Protein AF-A0A7I7PCL7-F1 (afdb_monomer_lite)

Organism: NCBI:txid459858

pLDDT: mean 77.71, std 9.51, range [38.34, 87.81]

Foldseek 3Di:
DVVVLVVLLVVLVVLLVVLVVVLVVLCVVLVVLQVVLVVCVVVVDDDDVNVVSNVVSVVSVVVSVVSVVVSVVSNVVSVVVNVVSVVVVVVVVVVVCVVVVDPPPDDD

InterPro domains:
  IPR036689 ESAT-6-like superfamily [SSF140453] (5-92)

Sequence (108 aa):
MAGNMQVGIEAVEAMIQKADSLLAEAQALGGQYIAHSENIINAGWSGQACVTSHATAVQVKHDLDQALAASLELHEQLNRAKAQYLAQQADSSHDLAAIHPGSSPSQM

Secondary structure (DSSP, 8-state):
-HHHHHHHHHHHHHHHHHHHHHHHHHHHHHHHHHHHHHHHHHTT--SHHHHHHHHHHHHHHHHHHHHHHHHHHHHHHHHHHHHHHHHHHHHHHHHHHHHS--------

Radius of gyration: 25.86 Å; chains: 1; bounding box: 65×20×71 Å

Structure (mmCIF, N/CA/C/O backbone):
data_AF-A0A7I7PCL7-F1
#
_entry.id   AF-A0A7I7PCL7-F1
#
loop_
_atom_site.group_PDB
_atom_site.id
_atom_site.type_symbol
_atom_site.label_atom_id
_atom_site.label_alt_id
_atom_site.label_comp_id
_atom_site.label_asym_id
_atom_site.label_entity_id
_atom_site.label_seq_id
_atom_site.pdbx_PDB_ins_code
_atom_site.Cartn_x
_atom_site.Cartn_y
_atom_site.Cartn_z
_atom_site.occupancy
_atom_site.B_iso_or_equiv
_atom_site.auth_seq_id
_atom_site.auth_comp_id
_atom_site.auth_asym_id
_atom_site.auth_atom_id
_atom_site.pdbx_PDB_model_num
ATOM 1 N N . MET A 1 1 ? -29.024 0.427 17.840 1.00 56.78 1 MET A N 1
ATOM 2 C CA . MET A 1 1 ? -27.638 0.828 18.172 1.00 56.78 1 MET A CA 1
ATOM 3 C C . MET A 1 1 ? -26.639 -0.312 17.958 1.00 56.78 1 MET A C 1
ATOM 5 O O . MET A 1 1 ? -25.727 -0.111 17.173 1.00 56.78 1 MET A O 1
ATOM 9 N N . ALA A 1 2 ? -26.826 -1.509 18.537 1.00 56.91 2 ALA A N 1
ATOM 10 C CA . ALA A 1 2 ? -25.902 -2.646 18.353 1.00 56.91 2 ALA A CA 1
ATOM 11 C C . ALA A 1 2 ? -25.710 -3.093 16.883 1.00 56.91 2 ALA A C 1
ATOM 13 O O . ALA A 1 2 ? -24.579 -3.294 16.453 1.00 56.91 2 ALA A O 1
ATOM 14 N N . GLY A 1 3 ? -26.791 -3.154 16.090 1.00 63.22 3 GLY A N 1
ATOM 15 C CA . GLY A 1 3 ? -26.715 -3.532 14.668 1.00 63.22 3 GLY A CA 1
ATOM 16 C C . GLY A 1 3 ? -25.885 -2.571 13.804 1.00 63.22 3 GLY A C 1
ATOM 17 O O . GLY A 1 3 ? -25.099 -3.019 12.980 1.00 63.22 3 GLY A O 1
ATOM 18 N N . ASN A 1 4 ? -25.974 -1.256 14.035 1.00 65.44 4 ASN A N 1
ATOM 19 C CA . ASN A 1 4 ? -25.180 -0.272 13.283 1.00 65.44 4 ASN A CA 1
ATOM 20 C C . ASN A 1 4 ? -23.684 -0.336 13.636 1.00 65.44 4 ASN A C 1
ATOM 22 O O . ASN A 1 4 ? -22.846 -0.027 12.797 1.00 65.44 4 ASN A O 1
ATOM 26 N N . MET A 1 5 ? -23.349 -0.732 14.867 1.00 65.56 5 MET A N 1
ATOM 27 C CA . MET A 1 5 ? -21.964 -0.838 15.338 1.00 65.56 5 MET A CA 1
ATOM 28 C C . MET A 1 5 ? -21.269 -2.084 14.776 1.00 65.56 5 MET A C 1
ATOM 30 O O . MET A 1 5 ? -20.123 -2.003 14.345 1.00 65.56 5 MET A O 1
ATOM 34 N N . GLN A 1 6 ? -21.983 -3.212 14.707 1.00 70.38 6 GLN A N 1
ATOM 35 C CA . GLN A 1 6 ? -21.477 -4.447 14.103 1.00 70.38 6 GLN A CA 1
ATOM 36 C C . GLN A 1 6 ? -21.222 -4.280 12.597 1.00 70.38 6 GLN A C 1
ATOM 38 O O . GLN A 1 6 ? -20.144 -4.622 12.121 1.00 70.38 6 GLN A O 1
ATOM 43 N N . VAL A 1 7 ? -22.146 -3.625 11.882 1.00 72.81 7 VAL A N 1
ATOM 44 C CA . VAL A 1 7 ? -21.960 -3.239 10.470 1.00 72.81 7 VAL A CA 1
ATOM 45 C C . VAL A 1 7 ? -20.747 -2.314 10.290 1.00 72.81 7 VAL A C 1
ATOM 47 O O . VAL A 1 7 ? -20.022 -2.429 9.305 1.00 72.81 7 VAL A O 1
ATOM 50 N N . GLY A 1 8 ? -20.484 -1.418 11.249 1.00 77.50 8 GLY A N 1
ATOM 51 C CA . GLY A 1 8 ? -19.300 -0.555 11.235 1.00 77.50 8 GLY A CA 1
ATOM 52 C C . GLY A 1 8 ? -17.983 -1.329 11.351 1.00 77.50 8 GLY A C 1
ATOM 53 O O . GLY A 1 8 ? -17.032 -1.027 10.633 1.00 77.50 8 GLY A O 1
ATOM 54 N N . ILE A 1 9 ? -17.931 -2.355 12.205 1.00 78.00 9 ILE A N 1
ATOM 55 C CA . ILE A 1 9 ? -16.741 -3.206 12.369 1.00 78.00 9 ILE A CA 1
ATOM 56 C C . ILE A 1 9 ? -16.492 -4.045 11.110 1.00 78.00 9 ILE A C 1
ATOM 58 O O . ILE A 1 9 ? -15.367 -4.064 10.614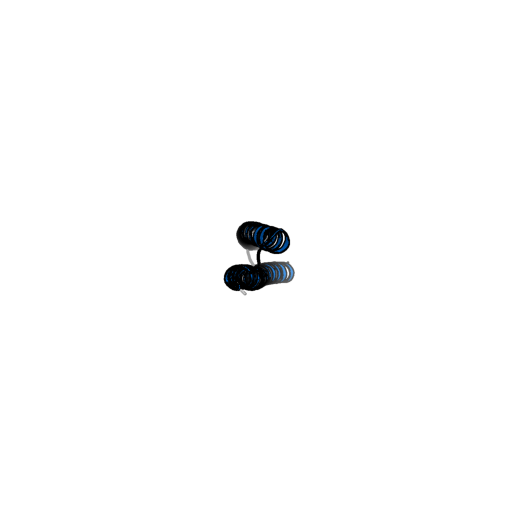 1.00 78.00 9 ILE A O 1
ATOM 62 N N . GLU A 1 10 ? -17.531 -4.675 10.558 1.00 81.81 10 GLU A N 1
ATOM 63 C CA . GLU A 1 10 ? -17.433 -5.470 9.324 1.00 81.81 10 GLU A CA 1
ATOM 64 C C . GLU A 1 10 ? -16.968 -4.616 8.133 1.00 81.81 10 GLU A C 1
ATOM 66 O O . GLU A 1 10 ? -16.124 -5.041 7.344 1.00 81.81 10 GLU A O 1
ATOM 71 N N . ALA A 1 11 ? -17.453 -3.373 8.026 1.00 80.38 11 ALA A N 1
ATOM 72 C CA . ALA A 1 11 ? -17.005 -2.439 6.996 1.00 80.38 11 ALA A CA 1
ATOM 73 C C . ALA A 1 11 ? -15.516 -2.075 7.144 1.00 80.38 11 ALA A C 1
ATOM 75 O O . ALA A 1 11 ? -14.801 -1.992 6.144 1.00 80.38 11 ALA A O 1
ATOM 76 N N . VAL A 1 12 ? -15.035 -1.882 8.377 1.00 79.94 12 VAL A N 1
ATOM 77 C CA . VAL A 1 12 ? -13.614 -1.622 8.655 1.00 79.94 12 VAL A CA 1
ATOM 78 C C . VAL A 1 12 ? -12.746 -2.820 8.273 1.00 79.94 12 VAL A C 1
ATOM 80 O O . VAL A 1 12 ? -11.729 -2.645 7.607 1.00 79.94 12 VAL A O 1
ATOM 83 N N . GLU A 1 13 ? -13.162 -4.037 8.618 1.00 83.25 13 GLU A N 1
ATOM 84 C CA . GLU A 1 13 ? -12.443 -5.263 8.248 1.00 83.25 13 GLU A CA 1
ATOM 85 C C . GLU A 1 13 ? -12.395 -5.471 6.730 1.00 83.25 13 GLU A C 1
ATOM 87 O O . GLU A 1 13 ? -11.337 -5.786 6.183 1.00 83.25 13 GLU A O 1
ATOM 92 N N . ALA A 1 14 ? -13.502 -5.215 6.027 1.00 86.88 14 ALA A N 1
ATOM 93 C CA . ALA A 1 14 ? -13.542 -5.275 4.569 1.00 86.88 14 ALA A CA 1
ATOM 94 C C . ALA A 1 14 ? -12.602 -4.245 3.917 1.00 86.88 14 ALA A C 1
ATOM 96 O O . ALA A 1 14 ? -11.950 -4.544 2.914 1.00 86.88 14 ALA A O 1
ATOM 97 N N . MET A 1 15 ? -12.497 -3.040 4.488 1.00 81.44 15 MET A N 1
ATOM 98 C CA . MET A 1 15 ? -11.552 -2.024 4.017 1.00 81.44 15 MET A CA 1
ATOM 99 C C . MET A 1 15 ? -10.097 -2.453 4.221 1.00 81.44 15 MET A C 1
ATOM 101 O O . MET A 1 15 ? -9.298 -2.268 3.305 1.00 81.44 15 MET A O 1
ATOM 105 N N . ILE A 1 16 ? -9.770 -3.070 5.363 1.00 80.69 16 ILE A N 1
ATOM 106 C CA . ILE A 1 16 ? -8.432 -3.623 5.629 1.00 80.69 16 ILE A CA 1
ATOM 107 C C . ILE A 1 16 ? -8.085 -4.686 4.581 1.00 80.69 16 ILE A C 1
ATOM 109 O O . ILE A 1 16 ? -7.076 -4.562 3.892 1.00 80.69 16 ILE A O 1
ATOM 113 N N . GLN A 1 17 ? -8.960 -5.678 4.378 1.00 86.19 17 GLN A N 1
ATOM 114 C CA . GLN A 1 17 ? -8.707 -6.749 3.407 1.00 86.19 17 GLN A CA 1
ATOM 115 C C . GLN A 1 17 ? -8.545 -6.224 1.978 1.00 86.19 17 GLN A C 1
ATOM 117 O O . GLN A 1 17 ? -7.703 -6.706 1.219 1.00 86.19 17 GLN A O 1
ATOM 122 N N . LYS A 1 18 ? -9.339 -5.218 1.596 1.00 83.69 18 LYS A N 1
ATOM 123 C CA . LYS A 1 18 ? -9.228 -4.596 0.275 1.00 83.69 18 LYS A CA 1
ATOM 124 C C . LYS A 1 18 ? -7.912 -3.837 0.108 1.00 83.69 18 LYS A C 1
ATOM 126 O O . LYS A 1 18 ? -7.334 -3.897 -0.975 1.00 83.69 18 LYS A O 1
ATOM 131 N N . ALA A 1 19 ? -7.448 -3.137 1.142 1.00 76.44 19 ALA A N 1
ATOM 132 C CA . ALA A 1 19 ? -6.160 -2.450 1.118 1.00 76.44 19 ALA A CA 1
ATOM 133 C C . ALA A 1 19 ? -5.003 -3.449 0.941 1.00 76.44 19 ALA A C 1
ATOM 135 O O . ALA A 1 19 ? -4.183 -3.269 0.042 1.00 76.44 19 ALA A O 1
ATOM 136 N N . ASP A 1 20 ? -5.010 -4.552 1.696 1.00 82.69 20 ASP A N 1
ATOM 137 C CA . ASP A 1 20 ? -4.001 -5.614 1.587 1.00 82.69 20 ASP A CA 1
ATOM 138 C C . ASP A 1 20 ? -3.977 -6.253 0.186 1.00 82.69 20 ASP A C 1
ATOM 140 O O . ASP A 1 20 ? -2.908 -6.469 -0.389 1.00 82.69 20 ASP A O 1
ATOM 144 N N . SER A 1 21 ? -5.151 -6.512 -0.403 1.00 85.81 21 SER A N 1
ATOM 145 C CA . SER A 1 21 ? -5.254 -7.074 -1.758 1.00 85.81 21 SER A CA 1
ATOM 146 C C . SER A 1 21 ? -4.700 -6.126 -2.821 1.00 85.81 21 SER A C 1
ATOM 148 O O . SER A 1 21 ? -3.921 -6.543 -3.677 1.00 85.81 21 SER A O 1
ATOM 150 N N . LEU A 1 22 ? -5.078 -4.844 -2.764 1.00 78.44 22 LEU A N 1
ATOM 151 C CA . LEU A 1 22 ? -4.602 -3.834 -3.714 1.00 78.44 22 LEU A CA 1
ATOM 152 C C . LEU A 1 22 ? -3.088 -3.653 -3.622 1.00 78.44 22 LEU A C 1
ATOM 154 O O . LEU A 1 22 ? -2.417 -3.498 -4.640 1.00 78.44 22 LEU A O 1
ATOM 158 N N . LEU A 1 23 ? -2.546 -3.707 -2.409 1.00 79.31 23 LEU A N 1
ATOM 159 C CA . LEU A 1 23 ? -1.115 -3.637 -2.182 1.00 79.31 23 LEU A CA 1
ATOM 160 C C . LEU A 1 23 ? -0.373 -4.829 -2.802 1.00 79.31 23 LEU A C 1
ATOM 162 O O . LEU A 1 23 ? 0.631 -4.635 -3.490 1.00 79.31 23 LEU A O 1
ATOM 166 N N . ALA A 1 24 ? -0.873 -6.049 -2.597 1.00 84.38 24 ALA A N 1
ATOM 167 C CA . ALA A 1 24 ? -0.282 -7.254 -3.176 1.00 84.38 24 ALA A CA 1
ATOM 168 C C . ALA A 1 24 ? -0.301 -7.221 -4.716 1.00 84.38 24 ALA A C 1
ATOM 170 O O . ALA A 1 24 ? 0.703 -7.541 -5.358 1.00 84.38 24 ALA A O 1
ATOM 171 N N . GLU A 1 25 ? -1.412 -6.783 -5.317 1.00 82.75 25 GLU A N 1
ATOM 172 C CA . GLU A 1 25 ? -1.523 -6.592 -6.769 1.00 82.75 25 GLU A CA 1
ATOM 173 C C . GLU A 1 25 ? -0.525 -5.551 -7.288 1.00 82.75 25 GLU A C 1
ATOM 175 O O . GLU A 1 25 ? 0.162 -5.786 -8.286 1.00 82.75 25 GLU A O 1
ATOM 180 N N . ALA A 1 26 ? -0.405 -4.420 -6.593 1.00 74.19 26 ALA A N 1
ATOM 181 C CA . ALA A 1 26 ? 0.497 -3.342 -6.971 1.00 74.19 26 ALA A CA 1
ATOM 182 C C . ALA A 1 26 ? 1.969 -3.801 -6.930 1.00 74.19 26 ALA A C 1
ATOM 184 O O . ALA A 1 26 ? 2.712 -3.593 -7.894 1.00 74.19 26 ALA A O 1
ATOM 185 N N . GLN A 1 27 ? 2.376 -4.507 -5.868 1.00 80.94 27 GLN A N 1
ATOM 186 C CA . GLN A 1 27 ? 3.714 -5.097 -5.746 1.00 80.94 27 GLN A CA 1
ATOM 187 C C . GLN A 1 27 ? 4.010 -6.102 -6.866 1.00 80.94 27 GLN A C 1
ATOM 1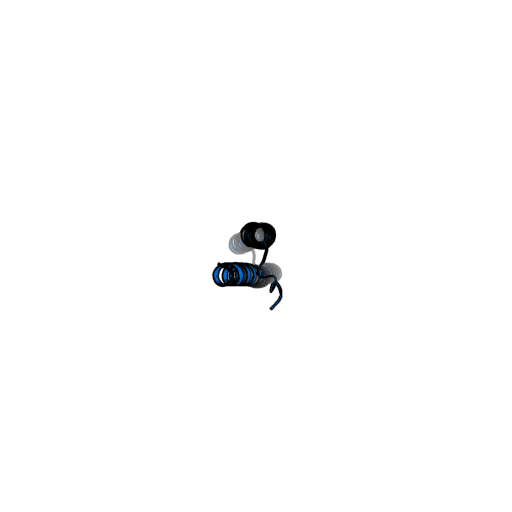89 O O . GLN A 1 27 ? 5.095 -6.070 -7.453 1.00 80.94 27 GLN A O 1
ATOM 194 N N . ALA A 1 28 ? 3.048 -6.966 -7.197 1.00 86.00 28 ALA A N 1
ATOM 195 C CA . ALA A 1 28 ? 3.199 -7.924 -8.286 1.00 86.00 28 ALA A CA 1
ATOM 196 C C . ALA A 1 28 ? 3.382 -7.218 -9.639 1.00 86.00 28 ALA A C 1
ATOM 198 O O . ALA A 1 28 ? 4.286 -7.570 -10.400 1.00 86.00 28 ALA A O 1
ATOM 199 N N . LEU A 1 29 ? 2.565 -6.199 -9.927 1.00 78.25 29 LEU A N 1
ATOM 200 C CA . LEU A 1 29 ? 2.595 -5.485 -11.201 1.00 78.25 29 LEU A CA 1
ATOM 201 C C . LEU A 1 29 ? 3.908 -4.717 -11.405 1.00 78.25 29 LEU A C 1
ATOM 203 O O . LEU A 1 29 ? 4.531 -4.839 -12.461 1.00 78.25 29 LEU A O 1
ATOM 207 N N . GLY A 1 30 ? 4.374 -3.955 -10.412 1.00 78.06 30 GLY A N 1
ATOM 208 C CA . GLY A 1 30 ? 5.647 -3.247 -10.582 1.00 78.06 30 GLY A CA 1
ATOM 209 C C . GLY A 1 30 ? 6.859 -4.162 -10.502 1.00 78.06 30 GLY A C 1
ATOM 210 O O . GLY A 1 30 ? 7.824 -3.916 -11.220 1.00 78.06 30 GLY A O 1
ATOM 211 N N . GLY A 1 31 ? 6.801 -5.257 -9.735 1.00 81.00 31 GLY A N 1
ATOM 212 C CA . GLY A 1 31 ? 7.830 -6.298 -9.786 1.00 81.00 31 GLY A CA 1
ATOM 213 C C . GLY A 1 31 ? 8.001 -6.857 -11.203 1.00 81.00 31 GLY A C 1
ATOM 214 O O . GLY A 1 31 ? 9.123 -6.952 -11.704 1.00 81.00 31 GLY A O 1
ATOM 215 N N . GLN A 1 32 ? 6.891 -7.141 -11.893 1.00 83.94 32 GLN A N 1
ATOM 216 C CA . GLN A 1 32 ? 6.908 -7.559 -13.299 1.00 83.94 32 GLN A CA 1
ATOM 217 C C . GLN A 1 32 ? 7.459 -6.469 -14.226 1.00 83.94 32 GLN A C 1
ATOM 219 O O . GLN A 1 32 ? 8.251 -6.773 -15.118 1.00 83.94 32 GLN A O 1
ATOM 224 N N . TYR A 1 33 ? 7.075 -5.207 -14.019 1.00 77.94 33 TYR A N 1
ATOM 225 C CA . TYR A 1 33 ? 7.550 -4.093 -14.843 1.00 77.94 33 TYR A CA 1
ATOM 226 C C . TYR A 1 33 ? 9.068 -3.883 -14.721 1.00 77.94 33 TYR A C 1
ATOM 228 O O . TYR A 1 33 ? 9.754 -3.730 -15.733 1.00 77.94 33 TYR A O 1
ATOM 236 N N . ILE A 1 34 ? 9.610 -3.948 -13.500 1.00 81.12 34 ILE A N 1
ATOM 237 C CA . ILE A 1 34 ? 11.055 -3.858 -13.243 1.00 81.12 34 ILE A CA 1
ATOM 238 C C . ILE A 1 34 ? 11.782 -5.007 -13.943 1.00 81.12 34 ILE A C 1
ATOM 240 O O . ILE A 1 34 ? 12.686 -4.751 -14.738 1.00 81.12 34 ILE A O 1
ATOM 244 N N . ALA A 1 35 ? 11.336 -6.249 -13.738 1.00 83.94 35 ALA A N 1
ATOM 245 C CA . ALA A 1 35 ? 11.938 -7.420 -14.375 1.00 83.94 35 ALA A CA 1
ATOM 246 C C . ALA A 1 35 ? 11.898 -7.331 -15.913 1.00 83.94 35 ALA A C 1
ATOM 248 O O . ALA A 1 35 ? 12.848 -7.715 -16.596 1.00 83.94 35 ALA A O 1
ATOM 249 N N . HIS A 1 36 ? 10.817 -6.788 -16.481 1.00 80.81 36 HIS A N 1
ATOM 250 C CA . HIS A 1 36 ? 10.718 -6.565 -17.920 1.00 80.81 36 HIS A CA 1
ATOM 251 C C . HIS A 1 36 ? 11.713 -5.501 -18.408 1.00 80.81 36 HIS A C 1
ATOM 253 O O . HIS A 1 36 ? 12.376 -5.709 -19.424 1.00 80.81 36 HIS A O 1
ATOM 259 N N . SER A 1 37 ? 11.871 -4.399 -17.666 1.00 78.56 37 SER A N 1
ATOM 260 C CA . SER A 1 37 ? 12.851 -3.357 -17.994 1.00 78.56 37 SER A CA 1
ATOM 261 C C . SER A 1 37 ? 14.290 -3.889 -17.959 1.00 78.56 37 SER A C 1
ATOM 263 O O . SER A 1 37 ? 15.060 -3.633 -18.883 1.00 78.56 37 SER A O 1
ATOM 265 N N . GLU A 1 38 ? 14.632 -4.715 -16.965 1.00 77.56 38 GLU A N 1
ATOM 266 C CA . GLU A 1 38 ? 15.946 -5.360 -16.855 1.00 77.56 38 GLU A CA 1
ATOM 267 C C . GLU A 1 38 ? 16.194 -6.339 -18.005 1.00 77.56 38 GLU A C 1
ATOM 269 O O . GLU A 1 38 ? 17.283 -6.360 -18.579 1.00 77.56 38 GLU A O 1
ATOM 274 N N . ASN A 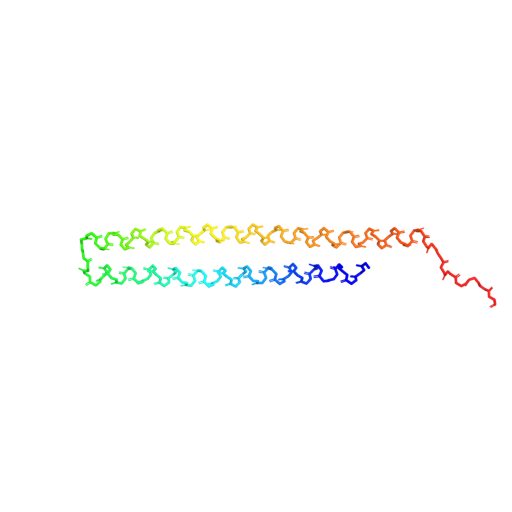1 39 ? 15.175 -7.103 -18.407 1.00 82.56 39 ASN A N 1
ATOM 275 C CA . ASN A 1 39 ? 15.270 -7.999 -19.558 1.00 82.56 39 ASN A CA 1
ATOM 276 C C . ASN A 1 39 ? 15.511 -7.245 -20.872 1.00 82.56 39 ASN A C 1
ATOM 278 O O . ASN A 1 39 ? 16.317 -7.697 -21.682 1.00 82.56 39 ASN A O 1
ATOM 282 N N . ILE A 1 40 ? 14.857 -6.097 -21.086 1.00 75.62 40 ILE A N 1
ATOM 283 C CA . ILE A 1 40 ? 15.083 -5.263 -22.278 1.00 75.62 40 ILE A CA 1
ATOM 284 C C . ILE A 1 40 ? 16.522 -4.730 -22.299 1.00 75.62 40 ILE A C 1
ATOM 286 O O . ILE A 1 40 ? 17.189 -4.806 -23.333 1.00 75.62 40 ILE A O 1
ATOM 290 N N . ILE A 1 41 ? 17.022 -4.238 -21.160 1.00 75.69 41 ILE A N 1
ATOM 291 C CA . ILE A 1 41 ? 18.412 -3.775 -21.023 1.00 75.69 41 ILE A CA 1
ATOM 292 C C . ILE A 1 41 ? 19.385 -4.923 -21.335 1.00 75.69 41 ILE A C 1
ATOM 294 O O . ILE A 1 41 ? 20.289 -4.770 -22.160 1.00 75.69 41 ILE A O 1
ATOM 298 N N . ASN A 1 42 ? 19.166 -6.097 -20.739 1.00 76.25 42 ASN A N 1
ATOM 299 C CA . ASN A 1 42 ? 20.007 -7.279 -20.939 1.00 76.25 42 ASN A CA 1
ATOM 300 C C . ASN A 1 42 ? 19.937 -7.839 -22.368 1.00 76.25 42 ASN A C 1
ATOM 302 O O . ASN A 1 42 ? 20.898 -8.449 -22.832 1.00 76.25 42 ASN A O 1
ATOM 306 N N . ALA A 1 43 ? 18.842 -7.600 -23.094 1.00 81.50 43 ALA A N 1
ATOM 307 C CA . ALA A 1 43 ? 18.705 -7.953 -24.507 1.00 81.50 43 ALA A CA 1
ATOM 308 C C . ALA A 1 43 ? 19.512 -7.037 -25.453 1.00 81.50 43 ALA A C 1
ATOM 310 O O . ALA A 1 43 ? 19.457 -7.209 -26.671 1.00 81.50 43 ALA A O 1
ATOM 311 N N . GLY A 1 44 ? 20.266 -6.066 -24.920 1.00 76.56 44 GLY A N 1
ATOM 312 C CA . GLY A 1 44 ? 21.163 -5.205 -25.692 1.00 76.56 44 GLY A CA 1
ATOM 313 C C . GLY A 1 44 ? 20.495 -3.962 -26.281 1.00 76.56 44 GLY A C 1
ATOM 314 O O . GLY A 1 44 ? 21.103 -3.270 -27.102 1.00 76.56 44 GLY A O 1
ATOM 315 N N . TRP A 1 45 ? 19.260 -3.647 -25.873 1.00 77.00 45 TRP A N 1
ATOM 316 C CA . TRP A 1 45 ? 18.629 -2.380 -26.237 1.00 77.00 45 TRP A CA 1
ATOM 317 C C . TRP A 1 45 ? 19.386 -1.218 -25.589 1.00 77.00 45 TRP A C 1
ATOM 319 O O . TRP A 1 45 ? 19.657 -1.210 -24.390 1.00 77.00 45 TRP A O 1
ATOM 329 N N . SER A 1 46 ? 19.724 -0.211 -26.390 1.00 81.38 46 SER A N 1
ATOM 330 C CA . SER A 1 46 ? 20.514 0.947 -25.967 1.00 81.38 46 SER A CA 1
ATOM 331 C C . SER A 1 46 ? 19.895 2.257 -26.462 1.00 81.38 46 SER A C 1
ATOM 333 O O . SER A 1 46 ? 18.892 2.268 -27.177 1.00 81.38 46 SER A O 1
ATOM 335 N N . GLY A 1 47 ? 20.475 3.385 -26.048 1.00 84.00 47 GLY A N 1
ATOM 336 C CA . GLY A 1 47 ? 19.993 4.716 -26.414 1.00 84.00 47 GLY A CA 1
ATOM 337 C C . GLY A 1 47 ? 18.857 5.223 -25.522 1.00 84.00 47 GLY A C 1
ATOM 338 O O . GLY A 1 47 ? 18.576 4.675 -24.457 1.00 84.00 47 GLY A O 1
ATOM 339 N N . GLN A 1 48 ? 18.215 6.312 -25.949 1.00 84.69 48 GLN A N 1
ATOM 340 C CA . GLN A 1 48 ? 17.261 7.054 -25.114 1.00 84.69 48 GLN A CA 1
ATOM 341 C C . GLN A 1 48 ? 16.053 6.220 -24.674 1.00 84.69 48 GLN A C 1
ATOM 343 O O . GLN A 1 48 ? 15.640 6.331 -23.528 1.00 84.69 48 GLN A O 1
ATOM 348 N N . ALA A 1 49 ? 15.540 5.325 -25.523 1.00 79.50 49 ALA A N 1
ATOM 349 C CA . ALA A 1 49 ? 14.417 4.458 -25.157 1.00 79.50 49 ALA A CA 1
ATOM 350 C C . ALA A 1 49 ? 14.740 3.544 -23.959 1.00 79.50 49 ALA A C 1
ATOM 352 O O . ALA A 1 49 ? 13.910 3.372 -23.069 1.00 79.50 49 ALA A O 1
ATOM 353 N N . CYS A 1 50 ? 15.963 3.009 -23.908 1.00 81.88 50 CYS A N 1
ATOM 354 C CA . CYS A 1 50 ? 16.451 2.184 -22.804 1.00 81.88 50 CYS A CA 1
ATOM 355 C C . CYS A 1 50 ? 16.573 3.002 -21.505 1.00 81.88 50 CYS A C 1
ATOM 357 O O . CYS A 1 50 ? 16.042 2.608 -20.467 1.00 81.88 50 CYS A O 1
ATOM 359 N N . VAL A 1 51 ? 17.175 4.195 -21.582 1.00 84.12 51 VAL A N 1
ATOM 360 C CA . VAL A 1 51 ? 17.312 5.118 -20.439 1.00 84.12 51 VAL A CA 1
ATOM 361 C C . VAL A 1 51 ? 15.948 5.540 -19.891 1.00 84.12 51 VAL A C 1
ATOM 363 O O . VAL A 1 51 ? 15.730 5.494 -18.682 1.00 84.12 51 VAL A O 1
ATOM 366 N N . THR A 1 52 ? 15.013 5.918 -20.765 1.00 84.31 52 THR A N 1
ATOM 367 C CA . THR A 1 52 ? 13.656 6.300 -20.361 1.00 84.31 52 THR A CA 1
ATOM 368 C C . THR A 1 52 ? 12.915 5.128 -19.730 1.00 84.31 52 THR A C 1
ATOM 370 O O . THR A 1 52 ? 12.323 5.306 -18.672 1.00 84.31 52 THR A O 1
ATOM 373 N N . SER A 1 53 ? 12.982 3.928 -20.319 1.00 80.81 53 SER A N 1
ATOM 374 C CA . SER A 1 53 ? 12.328 2.736 -19.762 1.00 80.81 53 SER A CA 1
ATOM 375 C C . SER A 1 53 ? 12.834 2.416 -18.353 1.00 80.81 53 SER A C 1
ATOM 377 O O . SER A 1 53 ? 12.025 2.198 -17.450 1.00 80.81 53 SER A O 1
ATOM 379 N N . HIS A 1 54 ? 14.152 2.483 -18.137 1.00 81.62 54 HIS A N 1
ATOM 380 C CA . HIS A 1 54 ? 14.746 2.309 -16.813 1.00 81.62 54 HIS A CA 1
ATOM 381 C C . HIS A 1 54 ? 14.286 3.389 -15.822 1.00 81.62 54 HIS A C 1
ATOM 383 O O . HIS A 1 54 ? 13.873 3.069 -14.710 1.00 81.62 54 HIS A O 1
ATOM 389 N N . ALA A 1 55 ? 14.296 4.663 -16.228 1.00 84.44 55 ALA A N 1
ATOM 390 C CA . ALA A 1 55 ? 13.823 5.762 -15.387 1.00 84.44 55 ALA A CA 1
ATOM 391 C C . ALA A 1 55 ? 12.343 5.592 -14.999 1.00 84.44 55 ALA A C 1
ATOM 393 O O . ALA A 1 55 ? 11.980 5.789 -13.841 1.00 84.44 55 ALA A O 1
ATOM 394 N N . THR A 1 56 ? 11.494 5.154 -15.935 1.00 83.94 56 THR A N 1
ATOM 395 C CA . THR A 1 56 ? 10.097 4.814 -15.643 1.00 83.94 56 THR A CA 1
ATOM 396 C C . THR A 1 56 ? 10.001 3.649 -14.662 1.00 83.94 56 THR A C 1
ATOM 398 O O . THR A 1 56 ? 9.176 3.703 -13.759 1.00 83.94 56 THR A O 1
ATOM 401 N N . ALA A 1 57 ? 10.841 2.618 -14.783 1.00 81.00 57 ALA A N 1
ATOM 402 C CA . ALA A 1 57 ? 10.831 1.491 -13.849 1.00 81.00 57 ALA A CA 1
ATOM 403 C C . ALA A 1 57 ? 11.206 1.916 -12.422 1.00 81.00 57 ALA A C 1
ATOM 405 O O . ALA A 1 57 ? 10.562 1.486 -11.466 1.00 81.00 57 ALA A O 1
ATOM 406 N N . VAL A 1 58 ? 12.185 2.813 -12.277 1.00 83.00 58 VAL A N 1
ATOM 407 C CA . VAL A 1 58 ? 12.539 3.418 -10.984 1.00 83.00 58 VAL A CA 1
ATOM 408 C C . VAL A 1 58 ? 11.372 4.227 -10.415 1.00 83.00 58 VAL A C 1
ATOM 410 O O . VAL A 1 58 ? 11.065 4.086 -9.233 1.00 83.00 58 VAL A O 1
ATOM 413 N N . GLN A 1 59 ? 10.693 5.026 -11.244 1.00 86.81 59 GLN A N 1
ATOM 414 C CA . GLN A 1 59 ? 9.532 5.803 -10.806 1.00 86.81 59 GLN A CA 1
ATOM 415 C C . GLN A 1 59 ? 8.376 4.899 -10.359 1.00 86.81 59 GLN A C 1
ATOM 417 O O . GLN A 1 59 ? 7.830 5.097 -9.281 1.00 86.81 59 GLN A O 1
ATOM 422 N N . VAL A 1 60 ? 8.052 3.863 -11.139 1.00 82.69 60 VAL A N 1
ATOM 423 C CA . VAL A 1 60 ? 7.018 2.878 -10.783 1.00 82.69 60 VAL A CA 1
ATOM 424 C C . VAL A 1 60 ? 7.348 2.217 -9.447 1.00 82.69 60 VAL A C 1
ATOM 426 O O . VAL A 1 60 ? 6.471 2.096 -8.597 1.00 82.69 60 VAL A O 1
ATOM 429 N N . LYS A 1 61 ? 8.610 1.830 -9.226 1.00 79.44 61 LYS A N 1
ATOM 430 C CA . LYS A 1 61 ? 9.043 1.272 -7.940 1.00 79.44 61 LYS A CA 1
ATOM 431 C C . LYS A 1 61 ? 8.809 2.253 -6.789 1.00 79.44 61 LYS A C 1
ATOM 433 O O . LYS A 1 61 ? 8.247 1.876 -5.769 1.00 79.44 61 LYS A O 1
ATOM 438 N N . HIS A 1 62 ? 9.231 3.501 -6.963 1.00 85.75 62 HIS A N 1
ATOM 439 C CA . HIS A 1 62 ? 9.059 4.542 -5.957 1.00 85.75 62 HIS A CA 1
ATOM 440 C C . HIS A 1 62 ? 7.579 4.765 -5.610 1.00 85.75 62 HIS A C 1
ATOM 442 O O . HIS A 1 62 ? 7.223 4.827 -4.435 1.00 85.75 62 HIS A O 1
ATOM 448 N N . ASP A 1 63 ? 6.708 4.836 -6.615 1.00 84.44 63 ASP A N 1
ATOM 449 C CA . ASP A 1 63 ? 5.277 5.066 -6.408 1.00 84.44 63 ASP A CA 1
ATOM 450 C C . ASP A 1 63 ? 4.612 3.871 -5.699 1.00 84.44 63 ASP A C 1
ATOM 452 O O . ASP A 1 63 ? 3.729 4.053 -4.859 1.00 84.44 63 ASP A O 1
ATOM 456 N N . LEU A 1 64 ? 5.083 2.646 -5.963 1.00 80.56 64 LEU A N 1
ATOM 457 C CA . LEU A 1 64 ? 4.667 1.452 -5.223 1.00 80.56 64 LEU A CA 1
ATOM 458 C C . LEU A 1 64 ? 5.104 1.471 -3.761 1.00 80.56 64 LEU A C 1
ATOM 460 O O . LEU A 1 64 ? 4.305 1.126 -2.890 1.00 80.56 64 LEU A O 1
ATOM 464 N N . ASP A 1 65 ? 6.337 1.889 -3.479 1.00 81.69 65 ASP A N 1
ATOM 465 C CA . ASP A 1 65 ? 6.834 2.012 -2.106 1.00 81.69 65 ASP A CA 1
ATOM 466 C C . ASP A 1 65 ? 6.010 3.054 -1.320 1.00 81.69 65 ASP A C 1
ATOM 468 O O . ASP A 1 65 ? 5.673 2.841 -0.152 1.00 81.69 65 ASP A O 1
ATOM 472 N N . GLN A 1 66 ? 5.601 4.151 -1.970 1.00 85.44 66 GLN A N 1
ATOM 473 C CA . GLN A 1 66 ? 4.697 5.140 -1.374 1.00 85.44 66 GLN A CA 1
ATOM 474 C C . GLN A 1 66 ? 3.291 4.580 -1.125 1.00 85.44 66 GLN A C 1
ATOM 476 O O . GLN A 1 66 ? 2.728 4.795 -0.049 1.00 85.44 66 GLN A O 1
ATOM 481 N N . ALA A 1 67 ? 2.727 3.843 -2.085 1.00 79.81 67 ALA A N 1
ATOM 482 C CA . ALA A 1 67 ? 1.418 3.209 -1.932 1.00 79.81 67 ALA A CA 1
ATOM 483 C C . ALA A 1 67 ? 1.413 2.176 -0.791 1.00 79.81 67 ALA A C 1
ATOM 485 O O . ALA A 1 67 ? 0.463 2.123 -0.009 1.00 79.81 67 ALA A O 1
ATOM 486 N N . LEU A 1 68 ? 2.499 1.408 -0.648 1.00 77.62 68 LEU A N 1
ATOM 487 C CA . LEU A 1 68 ? 2.720 0.501 0.476 1.00 77.62 68 LEU A CA 1
ATOM 488 C C . LEU A 1 68 ? 2.694 1.244 1.812 1.00 77.62 68 LEU A C 1
ATOM 490 O O . LEU A 1 68 ? 1.953 0.850 2.713 1.00 77.62 68 LEU A O 1
ATOM 494 N N . ALA A 1 69 ? 3.462 2.326 1.937 1.00 80.88 69 ALA A N 1
ATOM 495 C CA . ALA A 1 69 ? 3.506 3.112 3.166 1.00 80.88 69 ALA A CA 1
ATOM 496 C C . ALA A 1 69 ? 2.124 3.679 3.533 1.00 80.88 69 ALA A C 1
ATOM 498 O O . ALA A 1 69 ? 1.678 3.527 4.671 1.00 80.88 69 ALA A O 1
ATOM 499 N N . ALA A 1 70 ? 1.414 4.253 2.558 1.00 81.62 70 ALA A N 1
ATOM 500 C CA . ALA A 1 70 ? 0.067 4.780 2.762 1.00 81.62 70 ALA A CA 1
ATOM 501 C C . ALA A 1 70 ? -0.939 3.684 3.161 1.00 81.62 70 ALA A C 1
ATOM 503 O O . ALA A 1 70 ? -1.796 3.911 4.014 1.00 81.62 70 ALA A O 1
ATOM 504 N N . SER A 1 71 ? -0.828 2.481 2.587 1.00 74.94 71 SER A N 1
ATOM 505 C CA . SER A 1 71 ? -1.684 1.342 2.939 1.00 74.94 71 SER A CA 1
ATOM 506 C C . SER A 1 71 ? -1.444 0.863 4.372 1.00 74.94 71 SER A C 1
ATOM 508 O O . SER A 1 71 ? -2.398 0.563 5.089 1.00 74.94 71 SER A O 1
ATOM 510 N N . LEU A 1 72 ? -0.183 0.815 4.812 1.00 81.25 72 LEU A N 1
ATOM 511 C CA . LEU A 1 72 ? 0.164 0.469 6.193 1.00 81.25 72 LEU A CA 1
ATOM 512 C C . LEU A 1 72 ? -0.383 1.503 7.183 1.00 81.25 72 LEU A C 1
ATOM 514 O O . LEU A 1 7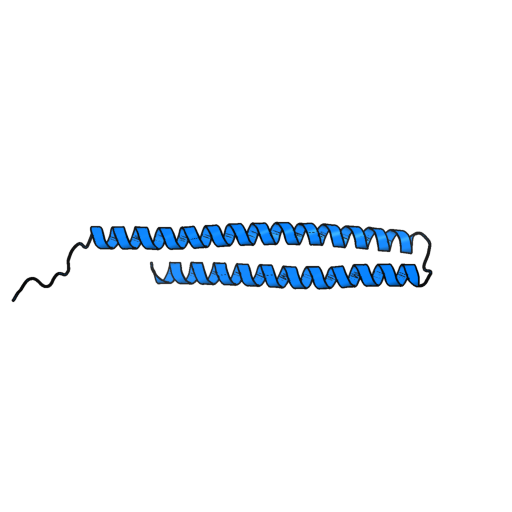2 ? -0.952 1.131 8.209 1.00 81.25 72 LEU A O 1
ATOM 518 N N . GLU A 1 73 ? -0.265 2.790 6.854 1.00 86.19 73 GLU A N 1
ATOM 519 C CA . GLU A 1 73 ? -0.835 3.865 7.664 1.00 86.19 73 GLU A CA 1
ATOM 520 C C . GLU A 1 73 ? -2.364 3.753 7.745 1.00 86.19 73 GLU A C 1
ATOM 522 O O . GLU A 1 73 ? -2.938 3.806 8.834 1.00 86.19 73 GLU A O 1
ATOM 52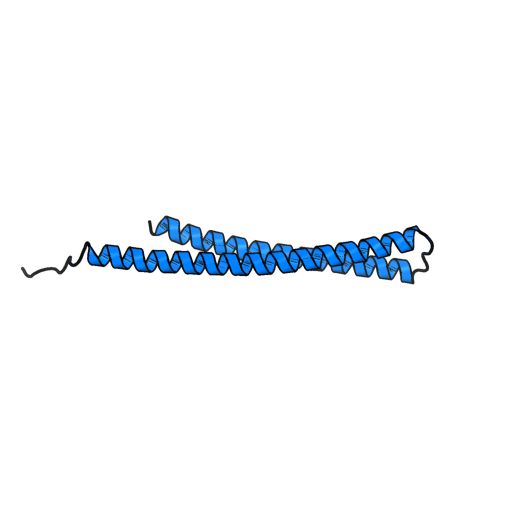7 N N . LEU A 1 74 ? -3.033 3.531 6.609 1.00 83.56 74 LEU A N 1
ATOM 528 C CA . LEU A 1 74 ? -4.478 3.325 6.562 1.00 83.56 74 LEU A CA 1
ATOM 529 C C . LEU A 1 74 ? -4.898 2.130 7.425 1.00 83.56 74 LEU A C 1
ATOM 531 O O . LEU A 1 74 ? -5.858 2.233 8.188 1.00 83.56 74 LEU A O 1
ATOM 535 N N . HIS A 1 75 ? -4.176 1.013 7.345 1.00 79.38 75 HIS A N 1
ATOM 536 C CA . HIS A 1 75 ? -4.450 -0.164 8.163 1.00 79.38 75 HIS A CA 1
ATOM 537 C C . HIS A 1 75 ? -4.326 0.153 9.663 1.00 79.38 75 HIS A C 1
ATOM 539 O O . HIS A 1 75 ? -5.198 -0.219 10.453 1.00 79.38 75 HIS A O 1
ATOM 545 N N . GLU A 1 76 ? -3.302 0.902 10.073 1.00 84.25 76 GLU A N 1
ATOM 546 C CA . GLU A 1 76 ? -3.166 1.340 11.462 1.00 84.25 76 GLU A CA 1
ATOM 547 C C . GLU A 1 76 ? -4.338 2.236 11.898 1.00 84.25 76 GLU A C 1
ATOM 549 O O . GLU A 1 76 ? -4.925 2.020 12.965 1.00 84.25 76 GLU A O 1
ATOM 554 N N . GLN A 1 77 ? -4.727 3.207 11.068 1.00 86.06 77 GLN A N 1
ATOM 555 C CA . GLN A 1 77 ? -5.858 4.093 11.350 1.00 86.06 77 GLN A CA 1
ATOM 556 C C . GLN A 1 77 ? -7.179 3.320 11.469 1.00 86.06 77 GLN A C 1
ATOM 558 O O . GLN A 1 77 ? -7.959 3.571 12.390 1.00 86.06 77 GLN A O 1
ATOM 563 N N . LEU A 1 78 ? -7.411 2.338 10.595 1.00 84.50 78 LEU A N 1
ATOM 564 C CA . LEU A 1 78 ? -8.590 1.472 10.628 1.00 84.50 78 LEU A CA 1
ATOM 565 C C . LEU A 1 78 ? -8.628 0.601 11.892 1.00 84.50 78 LEU A C 1
ATOM 567 O O . LEU A 1 78 ? -9.675 0.495 12.533 1.00 84.50 78 LEU A O 1
ATOM 571 N N . ASN A 1 79 ? -7.489 0.056 12.326 1.00 84.56 79 ASN A N 1
ATOM 572 C CA . ASN A 1 79 ? -7.403 -0.681 13.590 1.00 84.56 79 ASN A CA 1
ATOM 573 C C . ASN A 1 79 ? -7.701 0.210 14.804 1.00 84.56 79 ASN A C 1
ATOM 575 O O . ASN A 1 79 ? -8.430 -0.201 15.712 1.00 84.56 79 ASN A O 1
ATOM 579 N N . ARG A 1 80 ? -7.200 1.452 14.814 1.00 87.81 80 ARG A N 1
ATOM 580 C CA . ARG A 1 80 ? -7.534 2.433 15.860 1.00 87.81 80 ARG A CA 1
ATOM 581 C C . ARG A 1 80 ? -9.025 2.770 15.856 1.00 87.81 80 ARG A C 1
ATOM 583 O O . ARG A 1 80 ? -9.636 2.787 16.922 1.00 87.81 80 ARG A O 1
ATOM 590 N N . ALA A 1 81 ? -9.619 2.982 14.682 1.00 83.62 81 ALA A N 1
ATOM 591 C CA . ALA A 1 81 ? -11.052 3.237 14.550 1.00 83.62 81 ALA A CA 1
ATOM 592 C C . ALA A 1 81 ? -11.882 2.060 15.089 1.00 83.62 81 ALA A C 1
ATOM 594 O O . ALA A 1 81 ? -12.806 2.266 15.874 1.00 83.62 81 ALA A O 1
ATOM 595 N N . LYS A 1 82 ? -11.507 0.814 14.763 1.00 82.56 82 LYS A N 1
ATOM 596 C CA . LYS A 1 82 ? -12.144 -0.393 15.316 1.00 82.56 82 LYS A CA 1
ATOM 597 C C . LYS A 1 82 ? -12.066 -0.435 16.845 1.00 82.56 82 LYS A C 1
ATOM 599 O O . LYS A 1 82 ? -13.074 -0.699 17.497 1.00 82.56 82 LYS A O 1
ATOM 604 N N . ALA A 1 83 ? -10.901 -0.144 17.426 1.00 86.00 83 ALA A N 1
ATOM 605 C CA . ALA A 1 83 ? -10.739 -0.099 18.879 1.00 86.00 83 ALA A CA 1
ATOM 606 C C . ALA A 1 83 ? -11.628 0.978 19.530 1.00 86.00 83 ALA A C 1
ATOM 608 O O . ALA A 1 83 ? -12.253 0.717 20.557 1.00 86.00 83 ALA A O 1
ATOM 609 N N . GLN A 1 84 ? -11.742 2.158 18.910 1.00 85.31 84 GLN A N 1
ATOM 610 C CA . GLN A 1 84 ? -12.638 3.223 19.375 1.00 85.31 84 GLN A CA 1
ATOM 611 C C . GLN A 1 84 ? -14.110 2.803 19.318 1.00 85.31 84 GLN A C 1
ATOM 613 O O . GLN A 1 84 ? -14.844 3.054 20.272 1.00 85.31 84 GLN A O 1
ATOM 618 N N . TYR A 1 85 ? -14.537 2.120 18.252 1.00 81.69 85 TYR A N 1
ATOM 619 C CA . TYR A 1 85 ? -15.900 1.589 18.153 1.00 81.69 85 TYR A CA 1
ATOM 620 C C . TYR A 1 85 ? -16.212 0.575 19.259 1.00 81.69 85 TYR A C 1
ATOM 622 O O . TYR A 1 85 ? -17.280 0.641 19.867 1.00 81.69 85 TYR A O 1
ATOM 630 N N . LEU A 1 86 ? -15.281 -0.333 19.562 1.00 82.88 86 LEU A N 1
ATOM 631 C CA . LEU A 1 86 ? -15.447 -1.303 20.649 1.00 82.88 86 LEU A CA 1
ATOM 632 C C . LEU A 1 86 ? -15.502 -0.627 22.028 1.00 82.88 86 LEU A C 1
ATOM 634 O O . LEU A 1 86 ? -16.313 -1.013 22.867 1.00 82.88 86 LEU A O 1
ATOM 638 N N . ALA A 1 87 ? -14.689 0.407 22.259 1.00 84.25 87 ALA A N 1
ATOM 639 C CA . ALA A 1 87 ? -14.736 1.181 23.499 1.00 84.25 87 ALA A CA 1
ATOM 640 C C . ALA A 1 87 ? -16.078 1.916 23.660 1.00 84.25 87 ALA A C 1
ATOM 642 O O . ALA A 1 87 ? -16.714 1.815 24.705 1.00 84.25 87 ALA A O 1
ATOM 643 N N . GLN A 1 88 ? -16.567 2.567 22.597 1.00 82.25 88 GLN A N 1
ATOM 644 C CA . GLN A 1 88 ? -17.886 3.211 22.596 1.00 82.25 88 GLN A CA 1
ATOM 645 C C . GLN A 1 88 ? -19.023 2.218 22.866 1.00 82.25 88 GLN A C 1
ATOM 647 O O . GLN A 1 88 ? -20.007 2.572 23.521 1.00 82.25 88 GLN A O 1
ATOM 652 N N . GLN A 1 89 ? -18.901 0.976 22.383 1.00 77.19 89 GLN A N 1
ATOM 653 C CA . GLN A 1 89 ? -19.855 -0.090 22.683 1.00 77.19 89 GLN A CA 1
ATOM 654 C C . GLN A 1 89 ? -19.869 -0.426 24.178 1.00 77.19 89 GLN A C 1
ATOM 656 O O . GLN A 1 89 ? -20.947 -0.512 24.769 1.00 77.19 89 GLN A O 1
ATOM 661 N N . ALA A 1 90 ? -18.690 -0.615 24.777 1.00 79.44 90 ALA A N 1
ATOM 662 C CA . ALA A 1 90 ? -18.556 -0.935 26.192 1.00 79.44 90 ALA A CA 1
ATOM 663 C C . ALA A 1 90 ? -19.140 0.181 27.071 1.00 79.44 90 ALA A 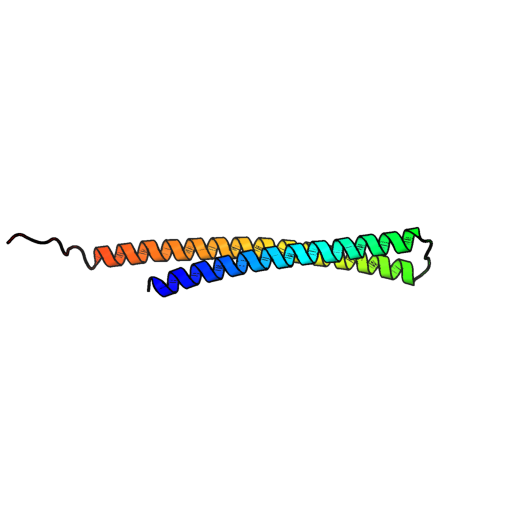C 1
ATOM 665 O O . ALA A 1 90 ? -19.998 -0.110 27.906 1.00 79.44 90 ALA A O 1
ATOM 666 N N . ASP A 1 91 ? -18.781 1.439 26.807 1.00 81.88 91 ASP A N 1
ATOM 667 C CA . ASP A 1 91 ? -19.298 2.602 27.539 1.00 81.88 91 ASP A CA 1
ATOM 668 C C . ASP A 1 91 ? -20.819 2.722 27.399 1.00 81.88 91 ASP A C 1
ATOM 670 O O . ASP A 1 91 ? -21.530 2.792 28.398 1.00 81.88 91 ASP A O 1
ATOM 674 N N . SER A 1 92 ? -21.350 2.624 26.175 1.00 78.19 92 SER A N 1
ATOM 675 C CA . SER A 1 92 ? -22.801 2.693 25.949 1.00 78.19 92 SER A CA 1
ATOM 676 C C . SER A 1 92 ? -23.554 1.567 26.664 1.00 78.19 92 SER A C 1
ATOM 678 O O . SER A 1 92 ? -24.671 1.777 27.135 1.00 78.19 92 SER A O 1
ATOM 680 N N . SER A 1 93 ? -22.974 0.362 26.729 1.00 75.31 93 SER A N 1
ATOM 681 C CA . SER A 1 93 ? -23.569 -0.775 27.441 1.00 75.31 93 SER A CA 1
ATOM 682 C C . SER A 1 93 ? -23.541 -0.585 28.958 1.00 75.31 93 SER A C 1
ATOM 684 O O . SER A 1 93 ? -24.504 -0.943 29.637 1.00 75.31 93 SER A O 1
ATOM 686 N N . HIS A 1 94 ? -22.467 0.017 29.473 1.00 76.88 94 HIS A N 1
ATOM 687 C CA . HIS A 1 94 ? -22.303 0.322 30.885 1.00 76.88 94 HIS A CA 1
ATOM 688 C C . HIS A 1 94 ? -23.279 1.412 31.325 1.00 76.88 94 HIS A C 1
ATOM 690 O O . HIS A 1 94 ? -24.006 1.215 32.298 1.00 76.88 94 HIS A O 1
ATOM 696 N N . ASP A 1 95 ? -23.372 2.500 30.558 1.00 77.31 95 ASP A N 1
ATOM 697 C CA . ASP A 1 95 ? -24.348 3.563 30.780 1.00 77.31 95 ASP A CA 1
ATOM 698 C C . ASP A 1 95 ? -25.764 2.988 30.770 1.00 77.31 95 ASP A C 1
ATOM 700 O O . ASP A 1 95 ? -26.492 3.164 31.742 1.00 77.31 95 ASP A O 1
ATOM 704 N N . LEU A 1 96 ? -26.139 2.207 29.747 1.00 74.69 96 LEU A N 1
ATOM 705 C CA . LEU A 1 96 ? -27.450 1.544 29.681 1.00 74.69 96 LEU A CA 1
ATOM 706 C C . LEU A 1 96 ? -27.754 0.682 30.913 1.00 74.69 96 LEU A C 1
ATOM 708 O O . LEU A 1 96 ? -28.873 0.730 31.425 1.00 74.69 96 LEU A O 1
ATOM 712 N N . ALA A 1 97 ? -26.779 -0.084 31.405 1.00 74.94 97 ALA A N 1
ATOM 713 C CA . ALA A 1 97 ? -26.936 -0.875 32.622 1.00 74.94 97 ALA A CA 1
ATOM 714 C C . ALA A 1 97 ? -27.091 0.008 33.876 1.00 74.94 97 ALA A C 1
ATOM 716 O O . ALA A 1 97 ? -27.867 -0.328 34.769 1.00 74.94 97 ALA A O 1
ATOM 717 N N . ALA A 1 98 ? -26.410 1.156 33.929 1.00 75.81 98 ALA A N 1
ATOM 718 C CA . ALA A 1 98 ? -26.477 2.104 35.039 1.00 75.81 98 ALA A CA 1
ATOM 719 C C . ALA A 1 98 ? -27.813 2.872 35.107 1.00 75.81 98 ALA A C 1
ATOM 721 O O . ALA A 1 98 ? -28.325 3.102 36.202 1.00 75.81 98 ALA A O 1
ATOM 722 N N . ILE A 1 99 ? -28.412 3.234 33.963 1.00 74.81 99 ILE A N 1
ATOM 723 C CA . ILE A 1 99 ? -29.760 3.845 33.892 1.00 74.81 99 ILE A CA 1
ATOM 724 C C . ILE A 1 99 ? -30.902 2.820 33.955 1.00 74.81 99 ILE A C 1
ATOM 726 O O . ILE A 1 99 ? -32.048 3.205 34.186 1.00 74.81 99 ILE A O 1
ATOM 730 N N . HIS A 1 100 ? -30.614 1.523 33.809 1.00 69.06 100 HIS A N 1
ATOM 731 C CA . HIS A 1 100 ? -31.582 0.438 33.992 1.00 69.06 100 HIS A CA 1
ATOM 732 C C . HIS A 1 100 ? -31.124 -0.575 35.067 1.00 69.06 100 HIS A C 1
ATOM 734 O O . HIS A 1 100 ? -31.001 -1.767 34.778 1.00 69.06 100 HIS A O 1
ATOM 740 N N . PRO A 1 101 ? -30.893 -0.146 36.327 1.00 59.84 101 PRO A N 1
ATOM 741 C CA . PRO A 1 101 ? -30.172 -0.938 37.330 1.00 59.84 101 PRO A CA 1
ATOM 742 C C . PRO A 1 101 ? -30.928 -2.160 37.892 1.00 59.84 101 PRO A C 1
ATOM 744 O O . PRO A 1 101 ? -30.467 -2.774 38.851 1.00 59.84 101 PRO A O 1
ATOM 747 N N . GLY A 1 102 ? -32.068 -2.567 37.328 1.00 54.66 102 GLY A N 1
ATOM 748 C CA . GLY A 1 102 ? -32.741 -3.777 37.790 1.00 54.66 102 GLY A CA 1
ATOM 749 C C . GLY A 1 102 ? -34.105 -4.036 37.167 1.00 54.66 102 GLY A C 1
ATOM 750 O O . GLY A 1 102 ? -35.107 -3.467 37.582 1.00 54.66 102 GLY A O 1
ATOM 751 N N . SER A 1 103 ? -34.158 -5.029 36.284 1.00 52.47 103 SER A N 1
ATOM 752 C CA . SER A 1 103 ? -35.229 -6.028 36.332 1.00 52.47 103 SER A CA 1
ATOM 753 C C . SER A 1 103 ? -34.740 -7.206 37.180 1.00 52.47 103 SER A C 1
ATOM 755 O O . SER A 1 103 ? -34.608 -8.330 36.711 1.00 52.47 103 SER A O 1
ATOM 757 N N . SER A 1 104 ? -34.423 -6.949 38.450 1.00 51.59 104 SER A N 1
ATOM 758 C CA . SER A 1 104 ? -34.383 -8.042 39.421 1.00 51.59 104 SER A CA 1
ATOM 759 C C . SER A 1 104 ? -35.835 -8.432 39.697 1.00 51.59 104 SER A C 1
ATOM 761 O O . SER A 1 104 ? -36.608 -7.557 40.097 1.00 51.59 104 SER A O 1
ATOM 763 N N . PRO A 1 105 ? -36.243 -9.694 39.476 1.00 49.06 105 PRO A N 1
ATOM 764 C CA . PRO A 1 105 ? -37.557 -10.156 39.886 1.00 49.06 105 PRO A CA 1
ATOM 765 C C . PRO A 1 105 ? -37.590 -10.163 41.417 1.00 49.06 105 PRO A C 1
ATOM 767 O O . PRO A 1 105 ? -37.159 -11.109 42.075 1.00 49.06 105 PRO A O 1
ATOM 770 N N . SER A 1 106 ? -38.058 -9.060 41.993 1.00 52.72 106 SER A N 1
ATOM 771 C CA . SER A 1 106 ? -38.475 -9.010 43.385 1.00 52.72 106 SER A CA 1
ATOM 772 C C . SER A 1 106 ? -39.675 -9.937 43.539 1.00 52.72 106 SER A C 1
ATOM 774 O O . SER A 1 106 ? -40.737 -9.668 42.991 1.00 52.72 106 SER A O 1
ATOM 776 N N . GLN A 1 107 ? -39.425 -11.049 44.228 1.00 47.56 107 GLN A N 1
ATOM 777 C CA . GLN A 1 107 ? -40.351 -11.908 44.966 1.00 47.56 107 GLN A CA 1
ATOM 778 C C . GLN A 1 107 ? -41.855 -11.659 44.742 1.00 47.56 107 GLN A C 1
ATOM 780 O O . GLN A 1 107 ? -42.405 -10.651 45.187 1.00 47.56 107 GLN A O 1
ATOM 785 N N . MET A 1 108 ? -42.521 -12.664 44.171 1.00 38.34 108 MET A N 1
ATOM 786 C CA . MET A 1 108 ? -43.874 -13.070 44.561 1.00 38.34 108 MET A CA 1
ATOM 787 C C . MET A 1 108 ? -43.843 -14.549 44.923 1.00 38.34 108 MET A C 1
ATOM 789 O O . MET A 1 108 ? -43.091 -15.289 44.247 1.00 38.34 108 MET A O 1
#